Protein AF-A0A356KRH0-F1 (afdb_monomer)

pLDDT: mean 82.36, std 11.97, range [54.84, 95.19]

Foldseek 3Di:
DPVVVVVVVVVVVVVVVLVVVLVVVVVVVCPDAQQDQVRAAEDQDPVRVVVVQQPDARSSVRHRWDWPDWDWDADPNAIWIWTWTADPPPRDIGIGTYDHD

Mean predicted aligned error: 8.83 Å

Secondary structure (DSSP, 8-state):
--HHHHHHHHHHHHHHHHHHHHHHHHHHHTTSTTSBTTBPEEESSHHHHHHHHTT-B-TTT-SB-EEEEEEEEEETTEEEEEEEEE-TTT--EEEEEEEE-

Radius of gyration: 17.57 Å; Cα contacts (8 Å, |Δi|>4): 146; chains: 1; bounding box: 40×23×52 Å

Sequence (101 aa):
MIALPFVLLAVLAALAVVTIRGRAARRRELAQPGRAPSAPLEVEDFHALEARVSRERCEACQVDFKQSGEGSRVHEGRRLRVVRLVCPRCEDERELFFQVG

Nearest PDB structures (foldseek):
  2lt4-assembly1_A  TM=8.804E-01  e=8.621E-01  Myxococcus xanthus DK 1622
  4mfr-assembly1_A-2  TM=6.765E-01  e=1.688E+00  Mycobacterium tuberculosis
  8y0w-assembly1_5  TM=6.218E-01  e=1.588E+00  Homo sapiens
  1eif-assembly1_A  TM=6.237E-01  e=3.735E+00  Methanocaldococcus jannaschii
  5tik-assembly2_B  TM=5.336E-01  e=2.925E+00  Plasmodium falciparum 3D7

Structure (mmCIF, N/CA/C/O backbone):
data_AF-A0A356KRH0-F1
#
_entry.id   AF-A0A356KRH0-F1
#
loop_
_atom_site.group_PDB
_atom_site.id
_atom_site.type_symbol
_atom_site.label_atom_id
_atom_site.label_alt_id
_atom_site.label_comp_id
_atom_site.label_asym_id
_atom_site.label_entity_id
_atom_site.label_seq_id
_atom_site.pdbx_PDB_ins_code
_atom_site.Cartn_x
_atom_site.Cartn_y
_atom_site.Cartn_z
_atom_site.occupancy
_atom_site.B_iso_or_equiv
_atom_site.auth_seq_id
_atom_site.auth_comp_id
_atom_site.auth_asym_id
_atom_site.auth_atom_id
_atom_site.pdbx_PDB_model_num
ATOM 1 N N . MET A 1 1 ? 26.759 -0.058 -39.149 1.00 54.84 1 MET A N 1
ATOM 2 C CA . MET A 1 1 ? 26.597 0.683 -37.872 1.00 54.84 1 MET A CA 1
ATOM 3 C C . MET A 1 1 ? 25.188 1.297 -37.706 1.00 54.84 1 MET A C 1
ATOM 5 O O . MET A 1 1 ? 25.056 2.335 -37.078 1.00 54.84 1 MET A O 1
ATOM 9 N N . ILE A 1 2 ? 24.117 0.665 -38.221 1.00 58.22 2 ILE A N 1
ATOM 10 C CA . ILE A 1 2 ? 22.754 1.259 -38.283 1.00 58.22 2 ILE A CA 1
ATOM 11 C C . ILE A 1 2 ? 21.824 0.739 -37.160 1.00 58.22 2 ILE A C 1
ATOM 13 O O . ILE A 1 2 ? 20.765 1.301 -36.910 1.00 58.22 2 ILE A O 1
ATOM 17 N N . ALA A 1 3 ? 22.223 -0.303 -36.421 1.00 60.69 3 ALA A N 1
ATOM 18 C CA . ALA A 1 3 ? 21.367 -0.931 -35.407 1.00 60.69 3 ALA A CA 1
ATOM 19 C C . ALA A 1 3 ? 21.234 -0.124 -34.098 1.00 60.69 3 ALA A C 1
ATOM 21 O O . ALA A 1 3 ? 20.218 -0.217 -33.417 1.00 60.69 3 ALA A O 1
ATOM 22 N N . LEU A 1 4 ? 22.233 0.694 -33.753 1.00 66.81 4 LEU A N 1
ATOM 23 C CA . LEU A 1 4 ? 22.277 1.456 -32.498 1.00 66.81 4 LEU A CA 1
ATOM 24 C C . LEU A 1 4 ? 21.100 2.434 -32.299 1.00 66.81 4 LEU A C 1
ATOM 26 O O . LEU A 1 4 ? 20.482 2.382 -31.234 1.00 66.81 4 LEU A O 1
ATOM 30 N N . PRO A 1 5 ? 20.728 3.284 -33.280 1.00 72.69 5 PRO A N 1
ATOM 31 C CA . PRO A 1 5 ? 19.591 4.189 -33.114 1.00 72.69 5 PRO A CA 1
ATOM 32 C C . PRO A 1 5 ? 18.256 3.445 -33.005 1.00 72.69 5 PRO A C 1
ATOM 34 O O . PRO A 1 5 ? 17.401 3.859 -32.231 1.00 72.69 5 PRO A O 1
ATOM 37 N N . PHE A 1 6 ? 18.084 2.323 -33.712 1.00 74.56 6 PHE A N 1
ATOM 38 C CA . PHE A 1 6 ? 16.860 1.516 -33.641 1.00 74.56 6 PHE A CA 1
ATOM 39 C C . PHE A 1 6 ? 16.687 0.834 -32.283 1.00 74.56 6 PHE A C 1
ATOM 41 O O . PHE A 1 6 ? 15.588 0.834 -31.731 1.00 74.56 6 PHE A O 1
ATOM 48 N N . VAL A 1 7 ? 17.771 0.295 -31.721 1.00 78.25 7 VAL A N 1
ATOM 49 C CA . VAL A 1 7 ? 17.753 -0.308 -30.383 1.00 78.25 7 VAL A CA 1
ATOM 50 C C . VAL A 1 7 ? 17.450 0.752 -29.323 1.00 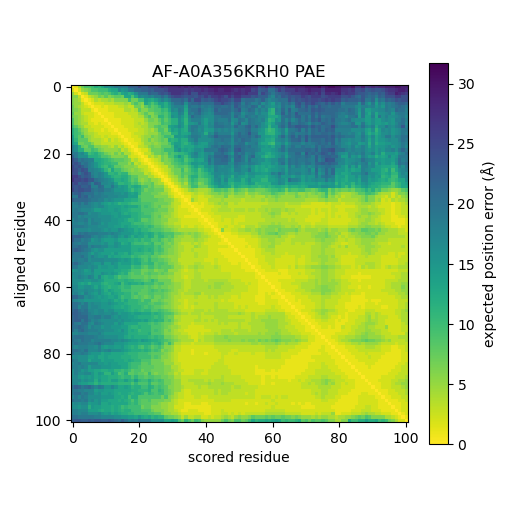78.25 7 VAL A C 1
ATOM 52 O O . VAL A 1 7 ? 16.598 0.529 -28.467 1.00 78.25 7 VAL A O 1
ATOM 55 N N . LEU A 1 8 ? 18.074 1.932 -29.410 1.00 80.94 8 LEU A N 1
ATOM 56 C CA . LEU A 1 8 ? 17.810 3.030 -28.478 1.00 80.94 8 LEU A CA 1
ATOM 57 C C . LEU A 1 8 ? 16.352 3.507 -28.558 1.00 80.94 8 LEU A C 1
ATOM 59 O O . LEU A 1 8 ? 15.704 3.686 -27.528 1.00 80.94 8 LEU A O 1
ATOM 63 N N . LEU A 1 9 ? 15.813 3.658 -29.772 1.00 80.31 9 LEU A N 1
ATOM 64 C CA . LEU A 1 9 ? 14.423 4.059 -29.984 1.00 80.31 9 LEU A CA 1
ATOM 65 C C . LEU A 1 9 ? 13.442 3.024 -29.411 1.00 80.31 9 LEU A C 1
ATOM 67 O O . LEU A 1 9 ? 12.455 3.398 -28.782 1.00 80.31 9 LEU A O 1
ATOM 71 N N . ALA A 1 10 ? 13.731 1.730 -29.574 1.00 74.62 10 ALA A N 1
ATOM 72 C CA . ALA A 1 10 ? 12.915 0.649 -29.025 1.00 74.62 10 ALA A CA 1
ATOM 73 C C . ALA A 1 10 ? 12.922 0.637 -27.486 1.00 74.62 10 ALA A C 1
ATOM 75 O O . ALA A 1 10 ? 11.869 0.473 -26.870 1.00 74.62 10 ALA A O 1
ATOM 76 N N . VAL A 1 11 ? 14.080 0.872 -26.859 1.00 76.12 11 VAL A N 1
ATOM 77 C CA . VAL A 1 11 ? 14.206 0.971 -25.394 1.00 76.12 11 VAL A CA 1
ATOM 78 C C . VAL A 1 11 ? 13.435 2.180 -24.856 1.00 76.12 11 VAL A C 1
ATOM 80 O O . VAL A 1 11 ? 12.678 2.049 -23.893 1.00 76.12 11 VAL A O 1
ATOM 83 N N . LEU A 1 12 ? 13.560 3.342 -25.503 1.00 75.38 12 LEU A N 1
ATOM 84 C CA . LEU A 1 12 ? 12.826 4.551 -25.117 1.00 75.38 12 LEU A CA 1
ATOM 85 C C . LEU A 1 12 ? 11.312 4.390 -25.302 1.00 75.38 12 LEU A C 1
ATOM 87 O O . LEU A 1 12 ? 10.544 4.783 -24.424 1.00 75.38 12 LEU A O 1
ATOM 91 N N . ALA A 1 13 ? 10.875 3.765 -26.397 1.00 72.94 13 ALA A N 1
ATOM 92 C CA . ALA A 1 13 ? 9.466 3.465 -26.630 1.00 72.94 13 ALA A CA 1
ATOM 93 C C . ALA A 1 13 ? 8.910 2.494 -25.576 1.00 72.94 13 ALA A C 1
ATOM 95 O O . ALA A 1 13 ? 7.813 2.710 -25.062 1.00 72.94 13 ALA A O 1
ATOM 96 N N . ALA A 1 14 ? 9.675 1.467 -25.189 1.00 69.81 14 ALA A N 1
ATOM 97 C CA . ALA A 1 14 ? 9.286 0.543 -24.127 1.00 69.81 14 ALA A CA 1
ATOM 98 C C . ALA A 1 14 ? 9.138 1.258 -22.770 1.00 69.81 14 ALA A C 1
ATOM 100 O O . ALA A 1 14 ? 8.120 1.093 -22.097 1.00 69.81 14 ALA A O 1
ATOM 101 N N . LEU A 1 15 ? 10.094 2.119 -22.401 1.00 69.94 15 LEU A N 1
ATOM 102 C CA . LEU A 1 15 ? 10.028 2.955 -21.194 1.00 69.94 15 LEU A CA 1
ATOM 103 C C . LEU A 1 15 ? 8.817 3.904 -21.206 1.00 69.94 15 LEU A C 1
ATOM 105 O O . LEU A 1 15 ? 8.079 3.997 -20.221 1.00 69.94 15 LEU A O 1
ATOM 109 N N . ALA A 1 16 ? 8.560 4.573 -22.331 1.00 68.31 16 ALA A N 1
ATOM 110 C CA . ALA A 1 16 ? 7.411 5.464 -22.486 1.00 68.31 16 ALA A CA 1
ATOM 111 C C . ALA A 1 16 ? 6.077 4.710 -22.339 1.00 68.31 16 ALA A C 1
ATOM 113 O O . ALA A 1 16 ? 5.168 5.160 -21.644 1.00 68.31 16 ALA A O 1
ATOM 114 N N . VAL A 1 17 ? 5.963 3.515 -22.919 1.00 65.12 17 VAL A N 1
ATOM 115 C CA . VAL A 1 17 ? 4.755 2.688 -22.806 1.00 65.12 17 VAL A CA 1
ATOM 116 C C . VAL A 1 17 ? 4.530 2.200 -21.369 1.00 65.12 17 VAL A C 1
ATOM 118 O O . VAL A 1 17 ? 3.390 2.217 -20.899 1.00 65.12 17 VAL A O 1
ATOM 121 N N . VAL A 1 18 ? 5.588 1.815 -20.648 1.00 65.19 18 VAL A N 1
ATOM 122 C CA . VAL A 1 18 ? 5.508 1.418 -19.228 1.00 65.19 18 VAL A CA 1
ATOM 123 C C . VAL A 1 18 ? 5.021 2.581 -18.360 1.00 65.19 18 VAL A C 1
ATOM 125 O O . VAL A 1 18 ? 4.118 2.408 -17.541 1.00 65.19 18 VAL A O 1
ATOM 128 N N . THR A 1 19 ? 5.546 3.788 -18.579 1.00 66.81 19 THR A N 1
ATOM 129 C CA . THR A 1 19 ? 5.147 4.974 -17.801 1.00 66.81 19 THR A CA 1
ATOM 130 C C . THR A 1 19 ? 3.709 5.421 -18.087 1.00 66.81 19 THR A C 1
ATOM 132 O O . THR A 1 19 ? 2.973 5.763 -17.157 1.00 66.81 19 THR A O 1
ATOM 135 N N . ILE A 1 20 ? 3.265 5.382 -19.349 1.00 63.12 20 ILE A N 1
ATOM 136 C CA . ILE A 1 20 ? 1.893 5.752 -19.737 1.00 63.12 20 ILE A CA 1
ATOM 137 C C . ILE A 1 20 ? 0.877 4.734 -19.203 1.00 63.12 20 ILE A C 1
ATOM 139 O O . ILE A 1 20 ? -0.147 5.129 -18.637 1.00 63.12 20 ILE A O 1
ATOM 143 N N . ARG A 1 21 ? 1.163 3.429 -19.319 1.00 61.03 21 ARG A N 1
ATOM 144 C CA . ARG A 1 21 ? 0.290 2.381 -18.765 1.00 61.03 21 ARG A CA 1
ATOM 145 C C . ARG A 1 21 ? 0.200 2.457 -17.245 1.00 61.03 21 ARG A C 1
ATOM 147 O O . ARG A 1 21 ? -0.908 2.384 -16.722 1.00 61.03 21 ARG A O 1
ATOM 154 N N . GLY A 1 22 ? 1.317 2.712 -16.562 1.00 59.50 22 GLY A N 1
ATOM 155 C CA . GLY A 1 22 ? 1.333 2.916 -15.112 1.00 59.50 22 GLY A CA 1
ATOM 156 C C . GLY A 1 22 ? 0.458 4.090 -14.664 1.00 59.50 22 GLY A C 1
ATOM 157 O O . GLY A 1 22 ? -0.238 3.995 -13.662 1.00 59.50 22 GLY A O 1
ATOM 158 N N . ARG A 1 23 ? 0.395 5.186 -15.434 1.00 60.38 23 ARG A N 1
ATOM 159 C CA . ARG A 1 23 ? -0.478 6.331 -15.106 1.00 60.38 23 ARG A CA 1
ATOM 160 C C . ARG A 1 23 ? -1.968 6.041 -15.282 1.00 60.38 23 ARG A C 1
ATOM 162 O O . ARG A 1 23 ? -2.774 6.474 -14.458 1.00 60.38 23 ARG A O 1
ATOM 169 N N . ALA A 1 24 ? -2.345 5.350 -16.355 1.00 59.06 24 ALA A N 1
ATOM 170 C CA . ALA A 1 24 ? -3.741 4.993 -16.605 1.00 59.06 24 ALA A CA 1
ATOM 171 C C . ALA A 1 24 ? -4.253 3.959 -15.588 1.00 59.06 24 ALA A C 1
ATOM 173 O O . ALA A 1 24 ? -5.390 4.059 -15.124 1.00 59.06 24 ALA A O 1
ATOM 174 N N . ALA A 1 25 ? -3.400 3.009 -15.207 1.00 60.38 25 ALA A N 1
ATOM 175 C CA . ALA A 1 25 ? -3.704 2.023 -14.182 1.00 60.38 25 ALA A CA 1
ATOM 176 C C . ALA A 1 25 ? -3.785 2.664 -12.782 1.00 60.38 25 ALA A C 1
ATOM 178 O O . ALA A 1 25 ? -4.799 2.488 -12.110 1.00 60.38 25 ALA A O 1
ATOM 179 N N . ARG A 1 26 ? -2.874 3.588 -12.437 1.00 59.66 26 ARG A N 1
ATOM 180 C CA . ARG A 1 26 ? -2.915 4.379 -11.188 1.00 59.66 26 ARG A CA 1
ATOM 181 C C . ARG A 1 26 ? -4.233 5.132 -10.967 1.00 59.66 26 ARG A C 1
ATOM 183 O O . ARG A 1 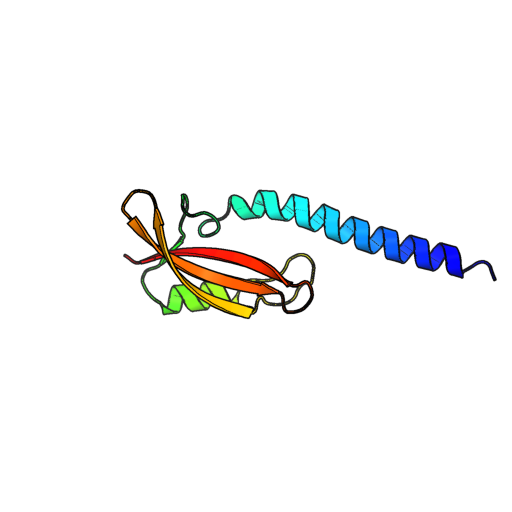26 ? -4.701 5.240 -9.839 1.00 59.66 26 ARG A O 1
ATOM 190 N N . ARG A 1 27 ? -4.877 5.634 -12.030 1.00 59.81 27 ARG A N 1
ATOM 191 C CA . ARG A 1 27 ? -6.199 6.287 -11.916 1.00 59.81 27 ARG A CA 1
ATOM 192 C C . ARG A 1 27 ? -7.324 5.313 -11.571 1.00 59.81 27 ARG A C 1
ATOM 194 O O . ARG A 1 27 ? -8.220 5.679 -10.821 1.00 59.81 27 ARG A O 1
ATOM 201 N N . ARG A 1 28 ? -7.289 4.095 -12.115 1.00 60.59 28 ARG A N 1
ATOM 202 C CA . ARG A 1 28 ? -8.255 3.033 -11.777 1.00 60.59 28 ARG A CA 1
ATOM 203 C C . ARG A 1 28 ? -7.979 2.453 -10.395 1.00 60.59 28 ARG A C 1
ATOM 205 O O . ARG A 1 28 ? -8.896 2.045 -9.697 1.00 60.59 28 ARG A O 1
ATOM 212 N N . GLU A 1 29 ? -6.717 2.456 -9.999 1.00 60.50 29 GLU A N 1
ATOM 213 C CA . GLU A 1 29 ? -6.249 1.958 -8.718 1.00 60.50 29 GLU A CA 1
ATOM 214 C C . GLU A 1 29 ? -6.710 2.824 -7.538 1.00 60.50 29 GLU A C 1
ATOM 216 O O . GLU A 1 29 ? -7.096 2.284 -6.510 1.00 60.50 29 GLU A O 1
ATOM 221 N N . LEU A 1 30 ? -6.780 4.151 -7.698 1.00 61.72 30 LEU A N 1
ATOM 222 C CA . LEU A 1 30 ? -7.333 5.055 -6.675 1.00 61.72 30 LEU A CA 1
ATOM 223 C C . LEU A 1 30 ? -8.819 4.806 -6.362 1.00 61.72 30 LEU A C 1
ATOM 225 O O . LEU A 1 30 ? -9.288 5.221 -5.308 1.00 61.72 30 LEU A O 1
ATOM 229 N N . ALA A 1 31 ? -9.552 4.135 -7.254 1.00 65.56 31 ALA A N 1
ATOM 230 C CA . ALA A 1 31 ? -10.936 3.736 -7.013 1.00 65.56 31 ALA A CA 1
ATOM 231 C C . ALA A 1 31 ? -11.053 2.428 -6.206 1.00 65.56 31 ALA A C 1
ATOM 233 O O . ALA A 1 31 ? -12.164 2.013 -5.883 1.00 65.56 31 ALA A O 1
ATOM 234 N N . GLN A 1 32 ? -9.937 1.755 -5.897 1.00 72.81 32 GLN A N 1
ATOM 235 C CA . GLN A 1 32 ? -9.962 0.531 -5.102 1.00 72.81 32 GLN A CA 1
ATOM 236 C C . GLN A 1 32 ? -10.074 0.846 -3.601 1.00 72.81 32 GLN A C 1
ATOM 238 O O . GLN A 1 32 ? -9.390 1.752 -3.110 1.00 72.81 32 GLN A O 1
ATOM 243 N N . PRO A 1 33 ? -10.870 0.066 -2.848 1.00 75.38 33 PRO A N 1
ATOM 244 C CA . PRO A 1 33 ? -10.927 0.168 -1.396 1.00 75.38 33 PRO A CA 1
ATOM 245 C C . PRO A 1 33 ? -9.537 0.071 -0.759 1.00 75.38 33 PRO A C 1
ATOM 247 O O . PRO A 1 33 ? -8.697 -0.742 -1.154 1.00 75.38 33 PRO A O 1
ATOM 250 N N . GLY A 1 34 ? -9.293 0.931 0.222 1.00 85.19 34 GLY A N 1
ATOM 251 C CA . GLY A 1 34 ? -8.026 1.073 0.926 1.00 85.19 34 GLY A CA 1
ATOM 252 C C . GLY A 1 34 ? -6.987 1.942 0.224 1.00 85.19 34 GLY A C 1
ATOM 253 O O . GLY A 1 34 ? -5.919 2.143 0.788 1.00 85.19 34 GLY A O 1
ATOM 254 N N . ARG A 1 35 ? -7.252 2.490 -0.972 1.00 86.06 35 ARG A N 1
ATOM 255 C CA . ARG A 1 35 ? -6.311 3.387 -1.683 1.00 86.06 35 ARG A CA 1
ATOM 256 C C . ARG A 1 35 ? -6.536 4.873 -1.429 1.00 86.06 35 ARG A C 1
ATOM 258 O O . ARG A 1 35 ? -5.734 5.691 -1.878 1.00 86.06 35 ARG A O 1
ATOM 265 N N . ALA A 1 36 ? -7.583 5.221 -0.688 1.00 87.75 36 ALA A N 1
ATOM 266 C CA . ALA A 1 36 ? -7.878 6.585 -0.278 1.00 87.75 36 ALA A CA 1
ATOM 267 C C . ALA A 1 36 ? -8.381 6.623 1.176 1.00 87.75 36 ALA A C 1
ATOM 269 O O . ALA A 1 36 ? -9.052 5.684 1.605 1.00 87.75 36 ALA A O 1
ATOM 270 N N . PRO A 1 37 ? -8.135 7.717 1.922 1.00 88.62 37 PRO A N 1
ATOM 271 C CA . PRO A 1 37 ? -8.685 7.890 3.267 1.00 88.62 37 PRO A CA 1
ATOM 272 C C . PRO A 1 37 ? -10.219 7.891 3.297 1.00 88.62 37 PRO A C 1
ATOM 274 O O . PRO A 1 37 ? -10.803 7.462 4.282 1.00 88.62 37 PRO A O 1
ATOM 277 N N . SER A 1 38 ? -10.857 8.366 2.224 1.00 89.12 38 SER A N 1
ATOM 278 C CA . SER A 1 38 ? -12.317 8.432 2.075 1.00 89.12 38 SER A CA 1
ATOM 279 C C . SER A 1 38 ? -12.961 7.084 1.737 1.00 89.12 38 SER A C 1
ATOM 281 O O . SER A 1 38 ? -14.177 6.945 1.810 1.00 89.12 38 SER A O 1
ATOM 283 N N . ALA A 1 39 ? -12.156 6.091 1.356 1.00 88.56 39 ALA A N 1
ATOM 284 C CA . ALA A 1 39 ? -12.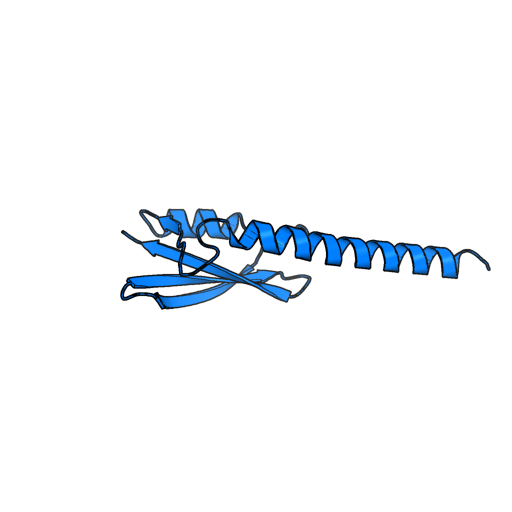589 4.728 1.081 1.00 88.56 39 ALA A CA 1
ATOM 285 C C . ALA A 1 39 ? -11.586 3.752 1.715 1.00 88.56 39 ALA A C 1
ATOM 287 O O . ALA A 1 39 ? -10.864 3.065 0.983 1.00 88.56 39 ALA A O 1
ATOM 288 N N . PRO A 1 40 ? -11.468 3.728 3.058 1.00 90.88 40 PRO A N 1
ATOM 289 C CA . PRO A 1 40 ? -10.562 2.810 3.730 1.00 90.88 40 PRO A CA 1
ATOM 290 C C . PRO A 1 40 ? -11.029 1.367 3.521 1.00 90.88 40 PRO A C 1
ATOM 292 O O . PRO A 1 40 ? -12.202 1.106 3.254 1.00 90.88 40 PRO A O 1
ATOM 295 N N . LEU A 1 41 ? -10.103 0.419 3.621 1.00 91.38 41 LEU A N 1
ATOM 296 C CA . LEU A 1 41 ? -10.453 -0.993 3.626 1.00 91.38 41 LEU A CA 1
ATOM 297 C C . LEU A 1 41 ? -10.848 -1.401 5.047 1.00 91.38 41 LEU A C 1
ATOM 299 O O . LEU A 1 41 ? -10.036 -1.283 5.964 1.00 91.38 41 LEU A O 1
ATOM 303 N N . GLU A 1 42 ? -12.075 -1.883 5.209 1.00 91.75 42 GLU A N 1
ATOM 304 C CA . GLU A 1 42 ? -12.535 -2.495 6.456 1.00 91.75 42 GLU A CA 1
ATOM 305 C C . GLU A 1 42 ? -11.843 -3.852 6.635 1.00 91.75 42 GLU A C 1
ATOM 307 O O . GLU A 1 42 ? -11.836 -4.681 5.718 1.00 91.75 42 GLU A O 1
ATOM 312 N N . VAL A 1 43 ? -11.225 -4.063 7.795 1.00 89.62 43 VAL A N 1
ATOM 313 C CA . VAL A 1 43 ? -10.560 -5.317 8.162 1.00 89.62 43 VAL A CA 1
ATOM 314 C C . VAL A 1 43 ? -10.917 -5.691 9.595 1.00 89.62 43 VAL A C 1
ATOM 316 O O . VAL A 1 43 ? -10.916 -4.840 10.480 1.00 89.62 43 VAL A O 1
ATOM 319 N N . GLU A 1 44 ? -11.189 -6.976 9.810 1.00 88.00 44 GLU A N 1
ATOM 320 C CA . GLU A 1 44 ? -11.572 -7.513 11.123 1.00 88.00 44 GLU A CA 1
ATOM 321 C C . GLU A 1 44 ? -10.378 -7.548 12.092 1.00 88.00 44 GLU A C 1
ATOM 323 O O . GLU A 1 44 ? -10.527 -7.342 13.294 1.00 88.00 44 GLU A O 1
ATOM 328 N N . ASP A 1 45 ? -9.168 -7.787 11.573 1.0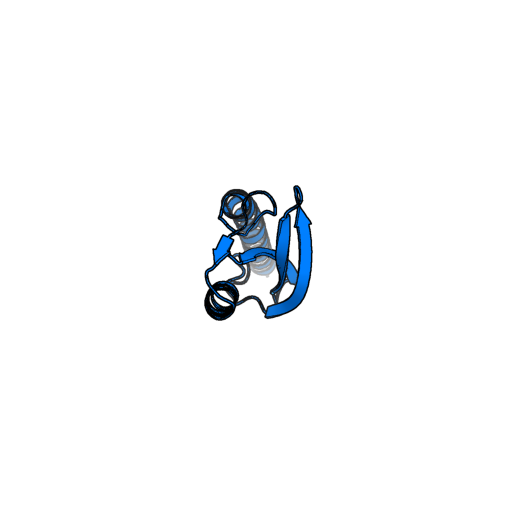0 87.12 45 ASP A N 1
ATOM 329 C CA . ASP A 1 45 ? -7.953 -7.881 12.377 1.00 87.12 45 ASP A CA 1
ATOM 330 C C . ASP A 1 45 ? -6.680 -7.427 11.632 1.00 87.12 45 ASP A C 1
ATOM 332 O O . ASP A 1 45 ? -6.670 -7.085 10.442 1.00 87.12 45 ASP A O 1
ATOM 336 N N . PHE A 1 46 ? -5.567 -7.414 12.368 1.00 82.94 46 PHE A N 1
ATOM 337 C CA . PHE A 1 46 ? -4.251 -7.058 11.840 1.00 82.94 46 PHE A CA 1
ATOM 338 C C . PHE A 1 46 ? -3.694 -8.085 10.842 1.00 82.94 46 PHE A C 1
ATOM 340 O O . PHE A 1 46 ? -2.957 -7.702 9.934 1.00 82.94 46 PHE A O 1
ATOM 347 N N . HIS A 1 47 ? -4.055 -9.365 10.950 1.00 86.56 47 HIS A N 1
ATOM 348 C CA . HIS A 1 47 ? -3.588 -10.387 10.012 1.00 86.56 47 HIS A CA 1
ATOM 349 C C . HIS A 1 47 ? -4.212 -10.202 8.626 1.00 86.56 47 HIS A C 1
ATOM 351 O O . HIS A 1 47 ? -3.527 -10.353 7.612 1.00 86.56 47 HIS A O 1
ATOM 357 N N . ALA A 1 48 ? -5.483 -9.805 8.560 1.00 86.50 48 ALA A N 1
ATOM 358 C CA . ALA A 1 48 ? -6.158 -9.448 7.320 1.00 86.50 48 ALA A CA 1
ATOM 359 C C . ALA A 1 48 ? -5.478 -8.251 6.630 1.00 86.50 48 ALA A C 1
ATOM 361 O O . ALA A 1 48 ? -5.313 -8.247 5.403 1.00 86.50 48 ALA A O 1
ATOM 362 N N . LEU A 1 49 ? -5.013 -7.272 7.414 1.00 87.00 49 LEU A N 1
ATOM 363 C CA . LEU A 1 49 ? -4.213 -6.148 6.927 1.00 87.00 49 LEU A CA 1
ATOM 364 C C . LEU A 1 49 ? -2.876 -6.623 6.340 1.00 87.00 49 LEU A C 1
ATOM 366 O O . LEU A 1 49 ? -2.582 -6.312 5.184 1.00 87.00 49 LEU A O 1
ATOM 370 N N . GLU A 1 50 ? -2.090 -7.412 7.076 1.00 87.62 50 GLU A N 1
ATOM 371 C CA . GLU A 1 50 ? -0.797 -7.935 6.601 1.00 87.62 50 GLU A CA 1
ATOM 372 C C . GLU A 1 50 ? -0.952 -8.797 5.338 1.00 87.62 50 GLU A C 1
ATOM 374 O O . GLU A 1 50 ? -0.191 -8.675 4.369 1.00 87.62 50 GLU A O 1
ATOM 379 N N . ALA A 1 51 ? -1.996 -9.626 5.291 1.00 89.31 51 ALA A N 1
ATOM 380 C CA . ALA A 1 51 ? -2.334 -10.426 4.122 1.00 89.31 51 ALA A CA 1
ATOM 381 C C . ALA A 1 51 ? -2.682 -9.548 2.909 1.00 89.31 51 ALA A C 1
ATOM 383 O O . ALA A 1 51 ? -2.368 -9.902 1.772 1.00 89.31 51 ALA A O 1
ATOM 384 N N . ARG A 1 52 ? -3.323 -8.390 3.112 1.00 88.56 52 ARG A N 1
ATOM 385 C CA . ARG A 1 52 ? -3.605 -7.445 2.024 1.00 88.56 52 ARG A CA 1
ATOM 386 C C . ARG A 1 52 ? -2.345 -6.730 1.550 1.00 88.56 52 ARG A C 1
ATOM 388 O O . ARG A 1 52 ? -2.182 -6.590 0.336 1.00 88.56 52 ARG A O 1
ATOM 395 N N . VAL A 1 53 ? -1.501 -6.290 2.483 1.00 89.75 53 VAL A N 1
ATOM 396 C CA . VAL A 1 53 ? -0.234 -5.590 2.223 1.00 89.75 53 VAL A CA 1
ATOM 397 C C . VAL A 1 53 ? 0.724 -6.478 1.431 1.00 89.75 53 VAL A C 1
ATOM 399 O O . VAL A 1 53 ? 1.264 -6.044 0.419 1.00 89.75 53 VAL A O 1
ATOM 402 N N . SER A 1 54 ? 0.881 -7.741 1.827 1.00 90.00 54 SER A N 1
ATOM 403 C CA . SER A 1 54 ? 1.787 -8.695 1.166 1.00 90.00 54 SER A CA 1
ATOM 404 C C . SER A 1 54 ? 1.414 -9.026 -0.284 1.00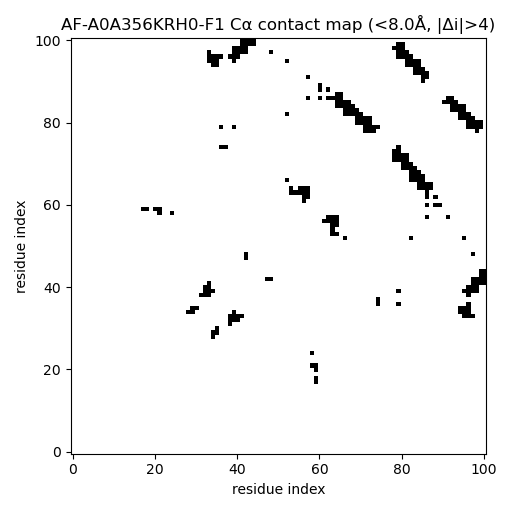 90.00 54 SER A C 1
ATOM 406 O O . SER A 1 54 ? 2.259 -9.502 -1.037 1.00 90.00 54 SER A O 1
ATOM 408 N N . ARG A 1 55 ? 0.173 -8.752 -0.707 1.00 90.38 55 ARG A N 1
ATOM 409 C CA . ARG A 1 55 ? -0.296 -8.955 -2.090 1.00 90.38 55 ARG A CA 1
ATOM 410 C C . ARG A 1 55 ? -0.103 -7.736 -2.996 1.00 90.38 55 ARG A C 1
ATOM 412 O O . ARG A 1 55 ? -0.466 -7.786 -4.171 1.00 90.38 55 ARG A O 1
ATOM 419 N N . GLU A 1 56 ? 0.419 -6.631 -2.474 1.00 90.44 56 GLU A N 1
ATOM 420 C CA . GLU A 1 56 ? 0.618 -5.407 -3.243 1.00 90.44 56 GLU A CA 1
ATOM 421 C C . GLU A 1 56 ? 1.811 -5.504 -4.191 1.00 90.44 56 GLU A C 1
ATOM 423 O O . GLU A 1 56 ? 2.953 -5.696 -3.773 1.00 90.44 56 GLU A O 1
ATOM 428 N N . ARG A 1 57 ? 1.550 -5.287 -5.485 1.00 90.38 57 ARG A N 1
ATOM 429 C CA . ARG A 1 57 ? 2.569 -5.315 -6.539 1.00 90.38 57 ARG A CA 1
ATOM 430 C C . ARG A 1 57 ? 2.661 -3.983 -7.256 1.00 90.38 57 ARG A C 1
ATOM 432 O O . ARG A 1 57 ? 1.653 -3.355 -7.577 1.00 90.38 57 ARG A O 1
ATOM 439 N N . CYS A 1 58 ? 3.891 -3.575 -7.541 1.00 84.00 58 CYS A N 1
ATOM 440 C CA . CYS A 1 58 ? 4.166 -2.439 -8.401 1.00 84.00 58 CYS A CA 1
ATOM 441 C C . CYS A 1 58 ? 3.781 -2.804 -9.832 1.00 84.00 58 CYS A C 1
ATOM 443 O O . CYS A 1 58 ? 4.381 -3.691 -10.433 1.00 84.00 58 CYS A O 1
ATOM 445 N N . GLU A 1 59 ? 2.811 -2.102 -10.406 1.00 83.25 59 GLU A N 1
ATOM 446 C CA . GLU A 1 59 ? 2.339 -2.382 -11.765 1.00 83.25 59 GLU A CA 1
ATOM 447 C C . GLU A 1 59 ? 3.41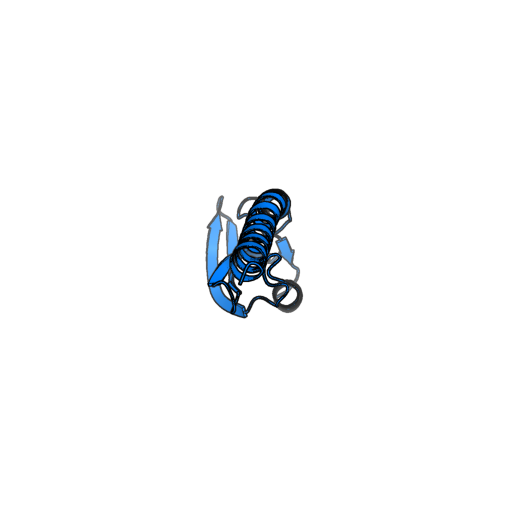8 -2.113 -12.828 1.00 83.25 59 GLU A C 1
ATOM 449 O O . GLU A 1 59 ? 3.472 -2.798 -13.849 1.00 83.25 59 GLU A O 1
ATOM 454 N N . ALA A 1 60 ? 4.310 -1.148 -12.581 1.00 79.19 60 ALA A N 1
ATOM 455 C CA . ALA A 1 60 ? 5.390 -0.801 -13.502 1.00 79.19 60 ALA A CA 1
ATOM 456 C C . ALA A 1 60 ? 6.536 -1.826 -13.476 1.00 79.19 60 ALA A C 1
ATOM 458 O O . ALA A 1 60 ? 7.025 -2.240 -14.525 1.00 79.19 60 ALA A O 1
ATOM 459 N N . CYS A 1 61 ? 6.967 -2.242 -12.282 1.00 79.94 61 CYS A N 1
ATOM 460 C CA . CYS A 1 61 ? 8.112 -3.140 -12.111 1.00 79.94 61 CYS A CA 1
ATOM 461 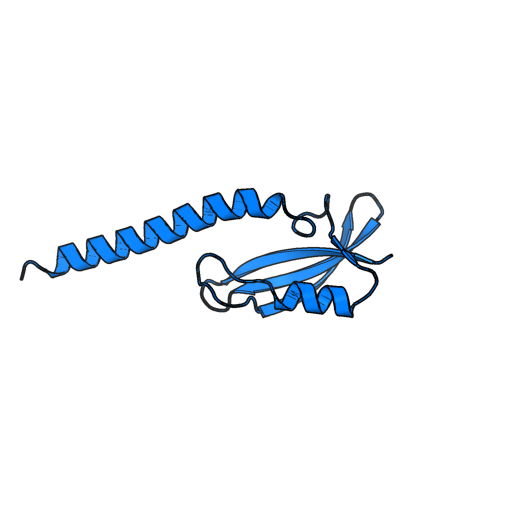C C . CYS A 1 61 ? 7.726 -4.616 -11.980 1.00 79.94 61 CYS A C 1
ATOM 463 O O . CYS A 1 61 ? 8.611 -5.469 -12.035 1.00 79.94 61 CYS A O 1
ATOM 465 N N . GLN A 1 62 ? 6.437 -4.905 -11.781 1.00 85.19 62 GLN A N 1
ATOM 466 C CA . GLN A 1 62 ? 5.880 -6.238 -11.543 1.00 85.19 62 GLN A CA 1
ATOM 467 C C . GLN A 1 62 ? 6.533 -6.964 -10.353 1.00 85.19 62 GLN A C 1
ATOM 469 O O . GLN A 1 62 ? 6.579 -8.191 -10.312 1.00 85.19 62 GLN A O 1
ATOM 474 N N . VAL A 1 63 ? 7.026 -6.214 -9.365 1.00 86.00 63 VAL A N 1
ATOM 475 C CA . VAL A 1 63 ? 7.606 -6.739 -8.118 1.00 86.00 63 VAL A CA 1
ATOM 476 C C . VAL A 1 63 ? 6.739 -6.368 -6.926 1.00 86.00 63 VAL A C 1
ATOM 478 O O . VAL A 1 63 ? 5.969 -5.409 -7.000 1.00 86.00 63 VAL A O 1
ATOM 481 N N . ASP A 1 64 ? 6.882 -7.114 -5.838 1.00 93.50 64 ASP A N 1
ATOM 482 C CA . ASP A 1 64 ? 6.159 -6.839 -4.601 1.00 93.50 64 ASP A CA 1
ATOM 483 C C . ASP A 1 64 ? 6.655 -5.538 -3.970 1.00 93.50 64 ASP A C 1
ATOM 485 O O . ASP A 1 64 ? 7.860 -5.246 -3.940 1.00 93.50 64 ASP A O 1
ATOM 489 N N . PHE A 1 65 ? 5.711 -4.754 -3.459 1.00 93.81 65 PHE A N 1
ATOM 490 C CA . PHE A 1 65 ? 6.040 -3.615 -2.621 1.00 93.81 65 PHE A CA 1
ATOM 491 C C . PHE A 1 65 ? 6.702 -4.083 -1.321 1.00 93.81 65 PHE A C 1
ATOM 493 O O . PHE A 1 65 ? 6.414 -5.158 -0.791 1.00 93.81 65 PHE A O 1
ATOM 500 N N . LYS A 1 66 ? 7.586 -3.247 -0.780 1.00 94.25 66 LYS A N 1
ATOM 501 C CA . LYS A 1 66 ? 8.120 -3.404 0.571 1.00 94.25 66 LYS A CA 1
ATOM 502 C C . LYS A 1 66 ? 7.469 -2.397 1.492 1.00 94.25 66 LYS A C 1
ATOM 504 O O . LYS A 1 66 ? 7.226 -1.259 1.107 1.00 94.25 66 LYS A O 1
ATOM 509 N N . GLN A 1 67 ? 7.202 -2.819 2.716 1.00 95.06 67 GLN A N 1
ATOM 510 C CA . GLN A 1 67 ? 6.699 -1.924 3.737 1.00 95.06 67 GLN A CA 1
ATOM 511 C C . GLN A 1 67 ? 7.800 -0.963 4.177 1.00 95.06 67 GLN A C 1
ATOM 513 O O . GLN A 1 67 ? 8.861 -1.394 4.622 1.00 95.06 67 GLN A O 1
ATOM 518 N N . SER A 1 68 ? 7.542 0.334 4.028 1.00 95.19 68 SER A N 1
ATOM 519 C CA . SER A 1 68 ? 8.452 1.402 4.447 1.00 95.19 68 SER A CA 1
ATOM 520 C C . SER A 1 68 ? 8.058 2.018 5.787 1.00 95.19 68 SER A C 1
ATOM 522 O O . SER A 1 68 ? 8.893 2.633 6.446 1.00 95.19 68 SER A O 1
ATOM 524 N N . GLY A 1 69 ? 6.810 1.841 6.227 1.00 94.06 69 GLY A N 1
ATOM 525 C CA . GLY A 1 69 ? 6.382 2.283 7.549 1.00 94.06 69 GLY A CA 1
ATOM 526 C C . GLY A 1 69 ? 4.907 2.049 7.831 1.00 94.06 69 GLY A C 1
ATOM 527 O O . GLY A 1 69 ? 4.124 1.707 6.947 1.00 94.06 69 GLY A O 1
ATOM 528 N N . GLU A 1 70 ? 4.528 2.282 9.082 1.00 93.69 70 GLU A N 1
ATOM 529 C CA . GLU A 1 70 ? 3.141 2.250 9.540 1.00 93.69 70 GLU A CA 1
ATOM 530 C C . GLU A 1 70 ? 2.825 3.483 10.372 1.00 93.69 70 GLU A C 1
ATOM 532 O O . GLU A 1 70 ? 3.694 4.066 11.021 1.00 93.69 70 GLU A O 1
ATOM 537 N N . GLY A 1 71 ? 1.556 3.866 10.383 1.00 93.62 71 GLY A N 1
ATOM 538 C CA . GLY A 1 71 ? 1.090 4.971 11.193 1.00 93.62 71 GLY A CA 1
ATOM 539 C C . GLY A 1 71 ? -0.415 4.976 11.385 1.00 93.62 71 GLY A C 1
ATOM 540 O O . GLY A 1 71 ? -1.133 4.005 11.136 1.00 93.62 71 GLY A O 1
ATOM 541 N N . SER A 1 72 ? -0.905 6.114 11.857 1.00 93.69 72 SER A N 1
ATOM 542 C CA . SER A 1 72 ? -2.330 6.400 11.928 1.00 93.69 72 SER A CA 1
ATOM 543 C C . SER A 1 72 ? -2.595 7.780 11.346 1.00 93.69 72 SER A C 1
ATOM 545 O O . SER A 1 72 ? -1.801 8.697 11.552 1.00 93.69 72 SER A O 1
ATOM 547 N N . ARG A 1 73 ? -3.716 7.938 10.646 1.00 94.25 73 ARG A N 1
ATOM 548 C CA . ARG A 1 73 ? -4.186 9.229 10.137 1.00 94.25 73 ARG A CA 1
ATOM 549 C C . ARG A 1 73 ? -5.645 9.401 10.536 1.00 94.25 73 ARG A C 1
ATOM 551 O O . ARG A 1 73 ? -6.435 8.477 10.383 1.00 94.25 73 ARG A O 1
ATOM 558 N N . VAL A 1 74 ? -5.993 10.571 11.064 1.00 94.56 74 VAL A N 1
ATOM 559 C CA . VAL A 1 74 ? -7.393 10.913 11.333 1.00 94.56 74 VAL A CA 1
ATOM 560 C C . VAL A 1 74 ? -8.009 11.470 10.053 1.00 94.56 74 VAL A C 1
ATOM 562 O O . VAL A 1 74 ? -7.441 12.375 9.441 1.00 94.56 74 VAL A O 1
ATOM 565 N N . HIS A 1 75 ? -9.149 10.924 9.644 1.00 92.56 75 HIS A N 1
ATOM 566 C CA . HIS A 1 75 ? -9.930 11.385 8.500 1.00 92.56 75 HIS A CA 1
ATOM 567 C C . HIS A 1 75 ? -11.411 11.368 8.884 1.00 92.56 75 HIS A C 1
ATOM 569 O O . HIS A 1 75 ? -11.897 10.356 9.376 1.00 92.56 75 HIS A O 1
ATOM 575 N N . GLU A 1 76 ? -12.100 12.503 8.737 1.00 92.00 76 GLU A N 1
ATOM 576 C CA . GLU A 1 76 ? -13.527 12.649 9.088 1.00 92.00 76 GLU A CA 1
ATOM 577 C C . GLU A 1 76 ? -13.881 12.140 10.503 1.00 92.00 76 GLU A C 1
ATOM 579 O O . GLU A 1 76 ? -14.893 11.483 10.729 1.00 92.00 76 GLU A O 1
ATOM 584 N N . GLY A 1 77 ? -13.006 12.408 11.480 1.00 92.00 77 GLY A N 1
ATOM 585 C CA . GLY A 1 77 ? -13.191 11.982 12.873 1.00 92.00 77 GLY A CA 1
ATOM 586 C C . GLY A 1 77 ? -12.897 10.501 13.146 1.00 92.00 77 GLY A C 1
ATOM 587 O O . GLY A 1 77 ? -12.902 10.090 14.304 1.00 92.00 77 GLY A O 1
ATOM 588 N N . ARG A 1 78 ? -12.576 9.704 12.121 1.00 91.81 78 ARG A N 1
ATOM 589 C CA . ARG A 1 78 ? -12.173 8.298 12.255 1.00 91.81 78 ARG A CA 1
ATOM 590 C C . ARG A 1 78 ? -10.657 8.175 12.262 1.00 91.81 78 ARG A C 1
ATOM 592 O O . ARG A 1 78 ? -9.962 8.849 11.501 1.00 91.81 78 ARG A O 1
ATOM 599 N N . ARG A 1 79 ? -10.126 7.302 13.118 1.00 93.12 79 ARG A N 1
ATOM 600 C CA . ARG A 1 79 ? -8.695 6.982 13.147 1.00 93.12 79 ARG A CA 1
ATOM 601 C C . ARG A 1 79 ? -8.425 5.807 12.213 1.00 93.12 79 ARG A C 1
ATOM 603 O O . ARG A 1 79 ? -8.721 4.670 12.557 1.00 93.12 79 ARG A O 1
ATOM 610 N N . LEU A 1 80 ? -7.812 6.094 11.072 1.00 94.25 80 LEU A N 1
ATOM 611 C CA . LEU A 1 80 ? -7.406 5.093 10.094 1.00 94.25 80 LEU A CA 1
ATOM 612 C C . LEU A 1 80 ? -5.992 4.604 10.397 1.00 94.25 80 LEU A C 1
ATOM 614 O O . LEU A 1 80 ? -5.107 5.400 10.735 1.00 94.25 80 LEU A O 1
ATOM 618 N N . ARG A 1 81 ? -5.757 3.305 10.228 1.00 93.88 81 ARG A N 1
ATOM 619 C CA . ARG A 1 81 ? -4.409 2.731 10.164 1.00 93.88 81 ARG A CA 1
ATOM 620 C C . ARG A 1 81 ? -3.859 2.976 8.760 1.00 93.88 81 ARG A C 1
ATOM 622 O O . ARG A 1 81 ? -4.570 2.779 7.778 1.00 93.88 81 ARG A O 1
ATOM 629 N N . VAL A 1 82 ? -2.608 3.417 8.664 1.00 94.81 82 VAL A N 1
ATOM 630 C CA . VAL A 1 82 ? -1.956 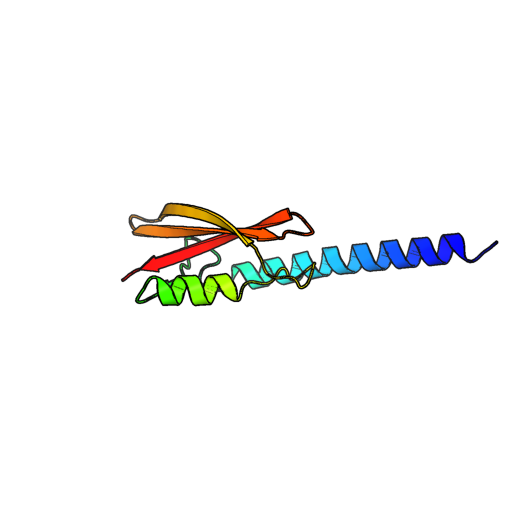3.685 7.377 1.00 94.81 82 VAL A CA 1
ATOM 631 C C . VAL A 1 82 ? -0.711 2.829 7.251 1.00 94.81 82 VAL A C 1
ATOM 633 O O . VAL A 1 82 ? 0.141 2.866 8.136 1.00 94.81 82 VAL A O 1
ATOM 636 N N . VAL A 1 83 ? -0.592 2.097 6.148 1.00 95.06 83 VAL A N 1
ATOM 637 C CA . VAL A 1 83 ? 0.621 1.352 5.794 1.00 95.06 83 VAL A CA 1
ATOM 638 C C . VAL A 1 83 ? 1.255 2.014 4.585 1.00 95.06 83 VAL A C 1
ATOM 640 O O . VAL A 1 83 ? 0.586 2.252 3.579 1.00 95.06 83 VAL A O 1
ATOM 643 N N . ARG A 1 84 ? 2.545 2.323 4.691 1.00 94.50 84 ARG A N 1
ATOM 644 C CA . ARG A 1 84 ? 3.341 2.891 3.607 1.00 94.50 84 ARG A CA 1
ATOM 645 C C . ARG A 1 84 ? 4.149 1.800 2.936 1.00 94.50 84 ARG A C 1
ATOM 647 O O . ARG A 1 84 ? 4.779 0.969 3.592 1.00 94.50 84 ARG A O 1
ATOM 654 N N . LEU A 1 85 ? 4.116 1.831 1.618 1.00 94.88 85 LEU A N 1
ATOM 655 C CA . LEU A 1 85 ? 4.715 0.856 0.737 1.00 94.88 85 LEU A CA 1
ATOM 656 C C . LEU A 1 85 ? 5.631 1.568 -0.249 1.00 94.88 85 LEU A C 1
ATOM 658 O O . LEU A 1 85 ? 5.276 2.623 -0.767 1.00 94.88 85 LEU A O 1
ATOM 662 N N . VAL A 1 86 ? 6.786 0.970 -0.522 1.00 93.44 86 VAL A N 1
ATOM 663 C CA . VAL A 1 86 ? 7.764 1.450 -1.500 1.00 93.44 86 VAL A CA 1
ATOM 664 C C . VAL A 1 86 ? 8.181 0.323 -2.439 1.00 93.44 86 VAL A C 1
ATOM 666 O O . VAL A 1 86 ? 8.414 -0.814 -2.017 1.00 93.44 86 VAL A O 1
ATOM 669 N N . CYS A 1 87 ? 8.232 0.603 -3.738 1.00 89.25 87 CYS A N 1
ATOM 670 C CA . CYS A 1 87 ? 8.757 -0.345 -4.710 1.00 89.25 87 CYS A CA 1
ATOM 671 C C . CYS A 1 87 ? 10.291 -0.356 -4.626 1.00 89.25 87 CYS A C 1
ATOM 673 O O . CYS A 1 87 ? 10.909 0.678 -4.870 1.00 89.25 87 CYS A O 1
ATOM 675 N N . PRO A 1 88 ? 10.950 -1.504 -4.392 1.00 88.69 88 PRO A N 1
ATOM 676 C CA . PRO A 1 88 ? 12.409 -1.552 -4.262 1.00 88.69 88 PRO A CA 1
ATOM 677 C C . PRO A 1 88 ? 13.167 -1.322 -5.583 1.00 88.69 88 PRO A C 1
ATOM 679 O O . PRO A 1 88 ? 14.392 -1.344 -5.591 1.00 88.69 88 PRO A O 1
ATOM 682 N N . ARG A 1 89 ? 12.464 -1.174 -6.717 1.00 83.12 89 ARG A N 1
ATOM 683 C CA . ARG A 1 89 ? 13.073 -0.985 -8.047 1.00 83.12 89 ARG A CA 1
ATOM 684 C C . ARG A 1 89 ? 12.924 0.422 -8.602 1.00 83.12 89 ARG A C 1
ATOM 686 O O . ARG A 1 89 ? 13.870 0.937 -9.181 1.00 83.12 89 ARG A O 1
ATOM 693 N N . CYS A 1 90 ? 11.729 0.994 -8.502 1.00 82.50 90 CYS A N 1
ATOM 694 C CA . CYS A 1 90 ? 11.431 2.320 -9.045 1.00 82.50 90 CYS A CA 1
ATOM 695 C C . CYS A 1 90 ? 11.093 3.353 -7.972 1.00 82.50 90 CYS A C 1
ATOM 697 O O . CYS A 1 90 ? 10.707 4.458 -8.334 1.00 82.50 90 CYS A O 1
ATOM 699 N N . GLU A 1 91 ? 11.174 2.974 -6.691 1.00 88.69 91 GLU A N 1
ATOM 700 C CA . GLU A 1 91 ? 10.917 3.845 -5.537 1.00 88.69 91 GLU A CA 1
ATOM 701 C C . GLU A 1 91 ? 9.508 4.459 -5.507 1.00 88.69 91 GLU A C 1
ATOM 703 O O . GLU A 1 91 ? 9.242 5.363 -4.724 1.00 88.69 91 GLU A O 1
ATOM 708 N N . ASP A 1 92 ? 8.570 3.956 -6.322 1.00 86.00 92 ASP A N 1
ATOM 709 C CA . ASP A 1 92 ? 7.173 4.393 -6.263 1.00 86.00 92 ASP A CA 1
ATOM 710 C C . ASP A 1 92 ? 6.623 4.140 -4.859 1.00 86.00 92 ASP A C 1
ATOM 712 O O . ASP A 1 92 ? 6.799 3.052 -4.304 1.00 86.00 92 ASP A O 1
ATOM 716 N N . GLU A 1 93 ? 5.965 5.150 -4.302 1.00 90.31 93 GLU A N 1
ATOM 717 C CA . GLU A 1 93 ? 5.372 5.101 -2.974 1.00 90.31 93 GLU A CA 1
ATOM 718 C C . GLU A 1 93 ? 3.856 4.959 -3.046 1.00 90.31 93 GLU A C 1
ATOM 720 O O . GLU A 1 93 ? 3.176 5.489 -3.934 1.00 90.31 93 GLU A O 1
ATOM 725 N N . ARG A 1 94 ? 3.315 4.256 -2.056 1.00 89.38 94 ARG A N 1
ATOM 726 C CA . ARG A 1 94 ? 1.895 3.952 -1.955 1.00 89.38 94 ARG A CA 1
ATOM 727 C C . ARG A 1 94 ? 1.463 3.907 -0.502 1.00 89.38 94 ARG A C 1
ATOM 729 O O . ARG A 1 94 ? 2.121 3.296 0.333 1.00 89.38 94 ARG A O 1
ATOM 736 N N . GLU A 1 95 ? 0.326 4.525 -0.217 1.00 92.81 95 GLU A N 1
ATOM 737 C CA . GLU A 1 95 ? -0.327 4.429 1.086 1.00 92.81 95 GLU A CA 1
ATOM 738 C C . GLU A 1 95 ? -1.562 3.535 0.969 1.00 92.81 95 GLU A C 1
ATOM 740 O O . GLU A 1 95 ? -2.332 3.646 0.010 1.00 92.81 95 GLU A O 1
ATOM 745 N N . LEU A 1 96 ? -1.740 2.657 1.953 1.00 93.38 96 LEU A N 1
ATOM 746 C CA . LEU A 1 96 ? -2.970 1.910 2.170 1.00 93.38 96 LEU A CA 1
ATOM 747 C C . LEU A 1 96 ? -3.644 2.387 3.454 1.00 93.38 96 LEU A C 1
ATOM 749 O O . LEU A 1 96 ? -2.977 2.546 4.476 1.00 93.38 96 LEU A O 1
ATOM 753 N N . PHE A 1 97 ? -4.957 2.585 3.398 1.00 93.94 97 PHE A N 1
ATOM 754 C CA . PHE A 1 97 ? -5.794 3.058 4.496 1.00 93.94 97 PHE A CA 1
ATOM 755 C C . PHE A 1 97 ? -6.713 1.938 4.959 1.00 93.94 97 PHE A C 1
ATOM 757 O O . PHE A 1 97 ? -7.452 1.374 4.153 1.00 93.94 97 PHE A O 1
ATOM 764 N N . PHE A 1 98 ? -6.696 1.651 6.253 1.00 93.88 98 PHE A N 1
ATOM 765 C CA . PHE A 1 98 ? -7.514 0.607 6.852 1.00 93.88 98 PHE A CA 1
ATOM 766 C C . PHE A 1 98 ? -8.336 1.167 8.004 1.00 93.88 98 PHE A C 1
ATOM 768 O O . PHE A 1 98 ? -7.851 1.989 8.791 1.00 93.88 98 PHE A O 1
ATOM 775 N N . GLN A 1 99 ? -9.565 0.683 8.105 1.00 93.06 99 GLN A N 1
ATOM 776 C CA . GLN A 1 99 ? -10.427 0.855 9.260 1.00 93.06 99 GLN A CA 1
ATOM 777 C C . GLN A 1 99 ? -10.487 -0.500 9.969 1.00 93.06 99 GLN A C 1
ATOM 779 O O . GLN A 1 99 ? -10.761 -1.519 9.341 1.00 93.06 99 GLN A O 1
ATOM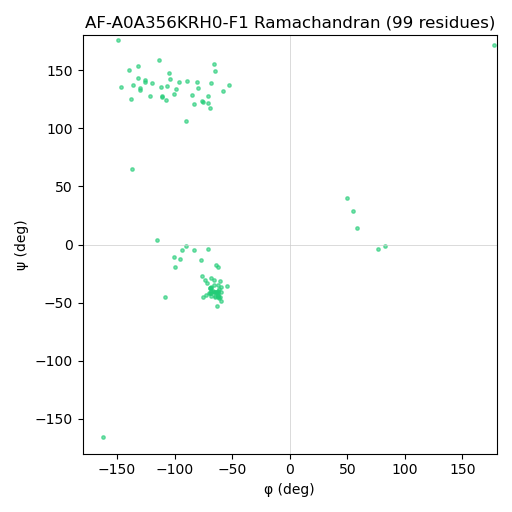 784 N N . VAL A 1 100 ? -10.139 -0.504 11.255 1.00 86.06 100 VAL A N 1
ATOM 785 C CA . VAL A 1 100 ? -10.240 -1.690 12.115 1.00 86.06 100 VAL A CA 1
ATOM 786 C C . VAL A 1 100 ? -11.513 -1.523 12.935 1.00 86.06 100 VAL A C 1
ATOM 788 O O . VAL A 1 100 ? -11.713 -0.441 13.506 1.00 86.06 100 VAL A O 1
ATOM 791 N N . GLY A 1 101 ? -12.366 -2.544 12.960 1.00 77.69 101 GLY A N 1
ATOM 792 C CA . GLY A 1 101 ? -13.685 -2.493 13.589 1.00 77.69 101 GLY A CA 1
ATOM 793 C C . GLY A 1 101 ? -14.231 -3.871 13.899 1.00 77.69 101 GLY A C 1
ATOM 794 O O . GLY A 1 101 ? -13.995 -4.782 13.080 1.00 77.69 101 GLY A O 1
#

Solvent-accessible surface area (backbone atoms only — not comparable to full-atom values): 5732 Å² total; per-residue (Å²): 138,74,61,61,66,57,53,53,50,51,52,52,50,51,54,51,53,45,55,54,51,40,52,61,47,52,62,60,47,52,73,38,73,12,45,32,80,94,40,42,29,80,31,81,49,71,65,58,48,52,59,55,56,74,68,37,59,36,80,72,76,72,41,62,45,40,81,74,47,74,53,71,48,77,50,97,90,41,74,27,43,33,43,33,30,30,26,90,84,78,64,53,73,46,62,38,23,30,37,77,105